Protein 6VZ6 (pdb70)

Solvent-accessible surface area: 5156 Å² total; per-residue (Å²): 103,174,117,128,15,52,84,152,90,2,47,123,56,46,14,56,142,86,54,115,2,29,7,0,16,127,32,75,0,18,15,2,65,104,16,158,102,22,122,9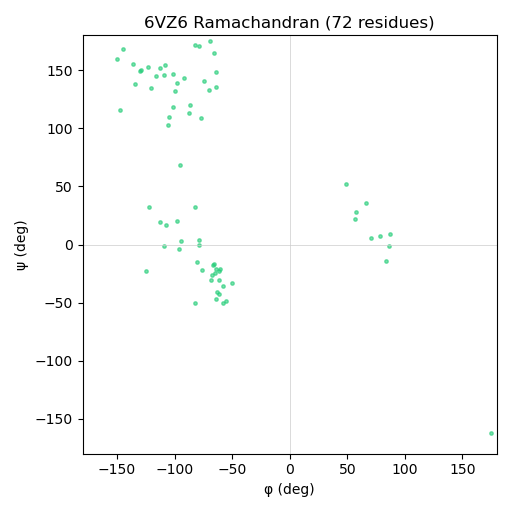2,1,59,24,126,79,146,34,106,3,2,86,62,21,44,70,57,33,153,126,22,135,64,111,55,85,64,14,144,129,48,66,50,37,2,71,27,140

B-factor: mean 26.32, std 13.78, range [8.59, 124.89]

Foldseek 3Di:
DPDEAELVRLQVQFQADPHFFWEAAPFFIWTCSPPPQCHSQQHPNPGIGSYHCHVVVVPDPDDCVVRPPTDGPYTHD

Structure (mmCIF, N/CA/C/O backbone):
data_6VZ6
#
_entry.id   6VZ6
#
_cell.length_a   67.495
_cell.length_b   67.495
_cell.length_c   48.132
_cell.angle_alpha   90.000
_cell.angle_beta   90.000
_cell.angle_gamma   90.000
#
_symmetry.space_group_name_H-M   'P 41 2 2'
#
loop_
_entity.id
_entity.type
_entity.pdbx_description
1 polymer 'Cytochrome b5-domain protein'
2 non-polymer 'PROTOPORP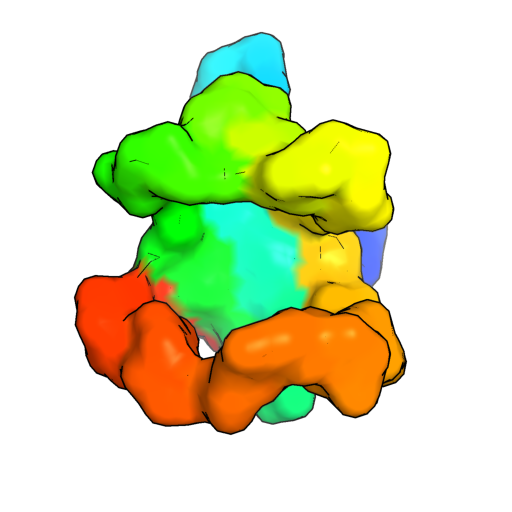HYRIN IX CONTAINING FE'
3 water water
#
loop_
_atom_site.group_PDB
_atom_site.id
_atom_site.type_symbol
_atom_site.label_atom_id
_atom_site.label_alt_id
_atom_site.label_comp_id
_atom_site.label_asym_id
_atom_site.label_entity_id
_atom_site.label_seq_id
_atom_site.pdbx_PDB_ins_code
_atom_site.Cartn_x
_atom_site.Cartn_y
_atom_site.Cartn_z
_atom_site.occupancy
_atom_site.B_iso_or_equiv
_atom_site.auth_seq_id
_atom_site.auth_comp_id
_atom_site.auth_asym_id
_atom_site.auth_atom_id
_atom_site.pdbx_PDB_model_num
ATOM 1 N N . ALA A 1 1 ? 22.73788 5.90632 7.57578 1.000 61.54089 0 ALA A N 1
ATOM 2 C CA . ALA A 1 1 ? 24.18315 5.69276 7.77825 1.000 21.54332 0 ALA A CA 1
ATOM 3 C C . ALA A 1 1 ? 24.97343 6.82391 7.08645 1.000 39.41443 0 ALA A C 1
ATOM 4 O O . ALA A 1 1 ? 26.06846 6.59389 6.56469 1.000 61.65243 0 ALA A O 1
ATOM 13 N N . MET A 1 2 ? 24.42055 8.04875 7.11884 1.000 40.48692 1 MET A N 1
ATOM 14 C CA . MET A 1 2 ? 24.91442 9.10688 6.25337 1.000 30.67489 1 MET A CA 1
ATOM 15 C C . MET A 1 2 ? 26.15027 9.76443 6.84734 1.000 25.70389 1 MET A C 1
ATOM 16 O O . MET A 1 2 ? 27.14997 9.89897 6.14394 1.000 38.61463 1 MET A O 1
ATOM 30 N N . GLU A 1 3 ? 26.12560 10.18073 8.13139 1.000 23.69683 2 GLU A N 1
ATOM 31 C CA . GLU A 1 3 ? 27.13984 11.16152 8.54029 1.000 32.04710 2 GLU A CA 1
ATOM 32 C C . GLU A 1 3 ? 28.18554 10.66618 9.53637 1.000 25.67417 2 GLU A C 1
ATOM 33 O O . GLU A 1 3 ? 27.97263 9.71821 10.27639 1.000 23.34370 2 GLU A O 1
ATOM 45 N N . GLU A 1 4 ? 29.36237 11.28236 9.47105 1.000 22.40651 3 GLU A N 1
ATOM 46 C CA . GLU A 1 4 ? 30.48480 11.00870 10.36028 1.000 22.29648 3 GLU A CA 1
ATOM 47 C C . GLU A 1 4 ? 30.58572 12.05242 11.46864 1.000 20.38666 3 GLU A C 1
ATOM 48 O O . GLU A 1 4 ? 30.49135 13.24746 11.20832 1.000 20.17875 3 GLU A O 1
ATOM 60 N N . PHE A 1 5 ? 30.74751 11.58135 12.70827 1.000 15.68760 4 PHE A N 1
ATOM 61 C CA . PHE A 1 5 ? 30.70991 12.40588 13.91032 1.000 15.12763 4 PHE A CA 1
ATOM 62 C C . PHE A 1 5 ? 32.04857 12.26409 14.62165 1.000 21.07337 4 PHE A C 1
ATOM 63 O O . PHE A 1 5 ? 32.54534 11.14107 14.77781 1.000 15.88256 4 PHE A O 1
ATOM 80 N N . THR A 1 6 ? 32.62587 13.37881 15.06452 1.000 16.67337 5 THR A N 1
ATOM 81 C CA . THR A 1 6 ? 33.67393 13.28629 16.06675 1.000 14.76216 5 THR A CA 1
ATOM 82 C C . THR A 1 6 ? 33.04690 13.15522 17.45536 1.000 15.88430 5 THR A C 1
ATOM 83 O O . THR A 1 6 ? 31.82777 13.31847 17.63542 1.000 15.87299 5 THR A O 1
ATOM 94 N N . THR A 1 7 ? 33.89795 12.88496 18.45415 1.000 14.10690 6 THR A N 1
ATOM 95 C CA . THR A 1 7 ? 33.45903 12.83133 19.85186 1.000 15.28604 6 THR A CA 1
ATOM 96 C C . THR A 1 7 ? 32.76402 14.12680 20.26689 1.000 21.30436 6 THR A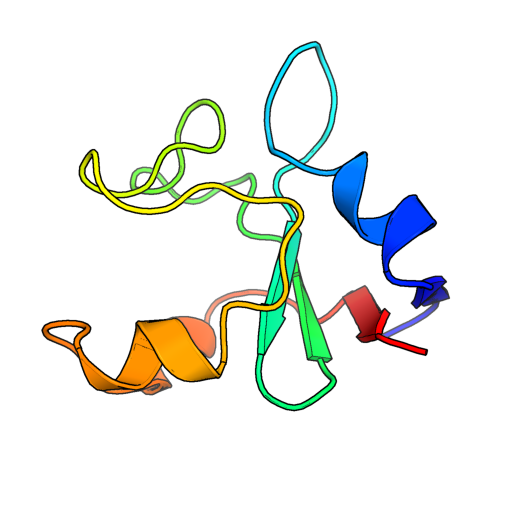 C 1
ATOM 97 O O . THR A 1 7 ? 31.65191 14.10510 20.82513 1.000 15.12238 6 THR A O 1
ATOM 108 N N . GLU A 1 8 ? 33.39440 15.26795 19.96712 1.000 18.77499 7 GLU A N 1
ATOM 109 C CA . GLU A 1 8 ? 32.82715 16.56568 20.32022 1.000 23.97953 7 GLU A CA 1
ATOM 110 C C . GLU A 1 8 ? 31.48777 16.79765 19.63157 1.000 19.46968 7 GLU A C 1
ATOM 111 O O . GLU A 1 8 ? 30.54226 17.28033 20.25955 1.000 20.25587 7 GLU A O 1
ATOM 123 N N . GLU A 1 9 ? 31.37933 16.44130 18.34804 1.000 18.93079 8 GLU A N 1
ATOM 124 C CA . GLU A 1 9 ? 30.11505 16.60575 17.64292 1.000 13.94624 8 GLU A CA 1
ATOM 125 C C . GLU A 1 9 ? 29.03116 15.73500 18.25242 1.000 17.87055 8 GLU A C 1
ATOM 126 O O . GLU A 1 9 ? 27.88529 16.17314 18.46198 1.000 15.41789 8 GLU A O 1
ATOM 138 N N . LEU A 1 10 ? 29.35602 14.46850 18.49976 1.000 16.50659 9 LEU A N 1
ATOM 139 C CA . LEU A 1 10 ? 28.36052 13.54458 19.03536 1.000 13.46021 9 LEU A CA 1
ATOM 140 C C . LEU A 1 10 ? 27.80150 14.05849 20.35539 1.000 16.29644 9 LEU A C 1
ATOM 141 O O . LEU A 1 10 ? 26.61114 13.86796 20.65403 1.000 15.27989 9 LEU A O 1
ATOM 157 N N . ALA A 1 11 ? 28.65684 14.70769 21.15833 1.000 18.94306 10 ALA A N 1
ATOM 158 C CA . ALA A 1 11 ? 28.24431 15.15711 22.47172 1.000 14.41549 10 ALA A CA 1
ATOM 159 C C . ALA A 1 11 ? 27.08575 16.14024 22.41579 1.000 14.88084 10 ALA A C 1
ATOM 160 O O . ALA A 1 11 ? 26.35660 16.27155 23.40128 1.000 15.19091 10 ALA A O 1
ATOM 167 N N . LYS A 1 12 ? 26.85370 16.79805 21.28375 1.000 19.35094 11 LYS A N 1
ATOM 168 C CA . LYS A 1 12 ? 25.70097 17.68857 21.18865 1.000 18.58533 11 LYS A CA 1
ATOM 169 C C . LYS A 1 12 ? 24.37905 16.92945 21.21722 1.000 22.80438 11 LYS A C 1
ATOM 170 O O . LYS A 1 12 ? 23.36398 17.45625 21.69072 1.000 21.08101 11 LYS A O 1
ATOM 189 N N . TYR A 1 13 ? 24.35899 15.70124 20.71301 1.000 18.00070 12 TYR A N 1
ATOM 190 C CA . TYR A 1 13 ? 23.09710 14.99574 20.48510 1.000 17.94725 12 TYR A CA 1
ATOM 191 C C . TYR A 1 13 ? 22.78911 14.10952 21.68878 1.000 19.11863 12 TYR A C 1
ATOM 192 O O . TYR A 1 13 ? 22.79369 12.89259 21.63023 1.000 17.27705 12 TYR A O 1
ATOM 210 N N . ASN A 1 14 ? 22.49376 14.78598 22.80367 1.000 19.38564 13 ASN A N 1
ATOM 211 C CA . ASN A 1 14 ? 22.29552 14.13028 24.08640 1.000 20.03225 13 ASN A CA 1
ATOM 212 C C . ASN A 1 14 ? 20.83345 14.11012 24.50052 1.000 16.27480 13 ASN A C 1
ATOM 213 O O . ASN A 1 14 ? 20.51444 13.87894 25.65923 1.000 21.47684 13 ASN A O 1
ATOM 224 N N . GLY A 1 15 ? 19.92462 14.34335 23.57488 1.000 18.74524 14 GLY A N 1
ATOM 225 C CA . GLY A 1 15 ? 18.52994 14.18812 23.91527 1.000 16.31787 14 GLY A CA 1
ATOM 226 C C . GLY A 1 15 ? 17.91908 15.32097 24.69997 1.000 18.36848 14 GLY A C 1
ATOM 227 O O . GLY A 1 15 ? 16.76637 15.19958 25.12388 1.000 23.10565 14 GLY A O 1
ATOM 231 N N . LYS A 1 16 ? 18.63772 16.42000 24.88848 1.000 22.04478 15 LYS A N 1
ATOM 232 C CA . LYS A 1 16 ? 18.14120 17.52695 25.69017 1.000 29.52865 15 LYS A CA 1
ATOM 233 C C . LYS A 1 16 ? 18.11879 18.82501 24.89313 1.000 24.67314 15 LYS A C 1
ATOM 234 O O . LYS A 1 16 ? 18.92394 19.02744 23.96813 1.000 26.61810 15 LYS A O 1
ATOM 253 N N . ASP A 1 17 ? 17.21445 19.72034 25.28103 1.000 36.79244 16 ASP A N 1
ATOM 254 C CA . ASP A 1 17 ? 17.24761 21.10470 24.81001 1.000 32.04967 16 ASP A CA 1
ATOM 255 C C . ASP A 1 17 ? 16.96503 21.19783 23.30383 1.000 25.65955 16 ASP A C 1
ATOM 256 O O . ASP A 1 17 ? 17.51741 22.04632 22.60167 1.000 23.03606 16 ASP A O 1
ATOM 265 N N . GLY A 1 18 ? 16.09520 20.34899 22.80203 1.000 18.85332 17 GLY A N 1
ATOM 266 C CA . GLY A 1 18 ? 15.80765 20.37836 21.37935 1.000 19.38792 17 GLY A CA 1
ATOM 267 C C . GLY A 1 18 ? 16.75710 19.55319 20.51056 1.000 19.69029 17 GLY A C 1
ATOM 268 O O . GLY A 1 18 ? 16.58161 19.53297 19.28787 1.000 14.85092 17 GLY A O 1
ATOM 272 N N . GLU A 1 19 ? 17.76559 18.89703 21.10249 1.000 21.93762 18 GLU A N 1
ATOM 273 C CA . GLU A 1 19 ? 18.62980 17.98116 20.36729 1.000 14.22931 18 GLU A CA 1
ATOM 274 C C . GLU A 1 19 ? 18.10861 16.54983 20.43790 1.000 14.75287 18 GLU A C 1
ATOM 275 O O . GLU A 1 19 ? 17.58074 16.11073 21.45655 1.000 15.38782 18 GLU A O 1
ATOM 287 N N . LYS A 1 20 ? 18.26431 15.81849 19.34551 1.000 18.83553 19 LYS A N 1
ATOM 288 C CA . LYS A 1 20 ? 17.93996 14.39328 19.32796 1.000 19.29723 19 LYS A CA 1
ATOM 289 C C . LYS A 1 20 ? 18.88056 13.61788 20.24731 1.000 13.38302 19 LYS A C 1
ATOM 290 O O . LYS A 1 20 ? 19.92036 14.12197 20.67421 1.000 13.75339 19 LYS A O 1
ATOM 309 N N . CYS A 1 21 ? 18.49741 12.38841 20.55448 1.000 15.84341 20 CYS A N 1
ATOM 310 C CA . CYS A 1 21 ? 19.27960 11.53355 21.44534 1.000 17.01612 20 CYS A CA 1
ATOM 311 C C . CYS A 1 21 ? 19.99120 10.45859 20.62545 1.000 16.88067 20 CYS A C 1
ATOM 312 O O . CYS A 1 21 ? 19.36538 9.49547 20.15861 1.000 13.08473 20 CYS A O 1
ATOM 320 N N . TYR A 1 22 ? 21.29561 10.68173 20.41078 1.000 13.11139 21 TYR A N 1
ATOM 321 C CA . TYR A 1 22 ? 22.19249 9.75165 19.72950 1.000 10.85737 21 TYR A CA 1
ATOM 322 C C . T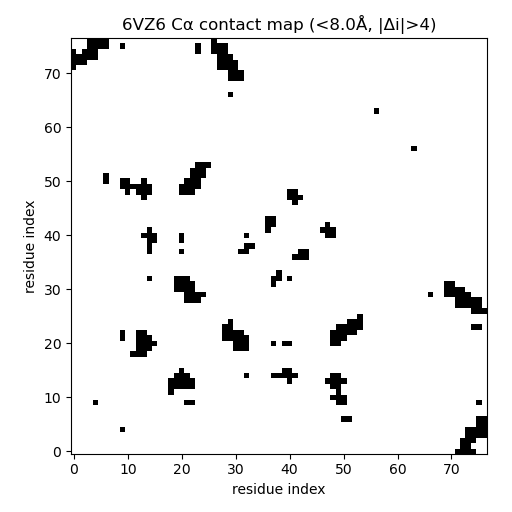YR A 1 22 ? 23.14505 9.14075 20.74257 1.000 16.05247 21 TYR A C 1
ATOM 323 O O . TYR A 1 22 ? 23.40922 9.74649 21.78475 1.000 14.97851 21 TYR A O 1
ATOM 341 N N . PHE A 1 23 ? 23.64414 7.93995 20.44353 1.000 12.58372 22 PHE A N 1
ATOM 342 C CA . PHE A 1 23 ? 24.82183 7.42573 21.14239 1.000 10.73213 22 PHE A CA 1
ATOM 343 C C . PHE A 1 23 ? 25.65837 6.60446 20.16608 1.000 11.45419 22 PHE A C 1
ATOM 344 O O . PHE A 1 23 ? 25.23661 6.30198 19.05858 1.000 13.82530 22 PHE A O 1
ATOM 361 N N . ALA A 1 24 ? 26.87429 6.27660 20.56380 1.000 15.04903 23 ALA A N 1
ATOM 362 C CA . ALA A 1 24 ? 27.71349 5.41105 19.75105 1.000 11.15616 23 ALA A CA 1
ATOM 363 C C . ALA A 1 24 ? 27.85996 4.05244 20.41857 1.000 13.89416 23 ALA A C 1
ATOM 364 O O . ALA A 1 24 ? 27.82930 3.91984 21.64300 1.000 13.84646 23 ALA A O 1
ATOM 371 N N . TYR A 1 25 ? 27.95151 3.03636 19.57758 1.000 13.92347 24 TYR A N 1
ATOM 372 C CA . TYR A 1 25 ? 28.18553 1.66921 20.01130 1.000 15.68974 24 TYR A CA 1
ATOM 373 C C . TYR A 1 25 ? 29.00323 0.97974 18.93055 1.000 15.14194 24 TYR A C 1
ATOM 374 O O . TYR A 1 25 ? 28.53558 0.85935 17.79160 1.000 13.08418 24 TYR A O 1
ATOM 392 N N . LYS A 1 26 ? 30.24068 0.58671 19.27262 1.000 13.48741 25 LYS A N 1
ATOM 393 C CA . LYS A 1 26 ? 31.11290 -0.10699 18.33283 1.000 15.18979 25 LYS A CA 1
ATOM 394 C C . LYS A 1 26 ? 31.15955 0.61277 16.98921 1.000 16.47662 25 LYS A C 1
ATOM 395 O O . LYS A 1 26 ? 30.92488 0.03273 15.92990 1.000 13.32540 25 LYS A O 1
ATOM 414 N N . GLY A 1 27 ? 31.44110 1.91520 17.04957 1.000 15.02330 26 GLY A N 1
ATOM 415 C CA . GLY A 1 27 ? 31.62577 2.72125 15.87167 1.000 16.65544 26 GLY A CA 1
ATOM 416 C C . GLY A 1 27 ? 30.37960 3.25334 15.23215 1.000 18.11819 26 GLY A C 1
ATOM 417 O O . GLY A 1 27 ? 30.48322 4.15904 14.38366 1.000 16.88380 26 GLY A O 1
ATOM 421 N N . LYS A 1 28 ? 29.20456 2.73283 15.58988 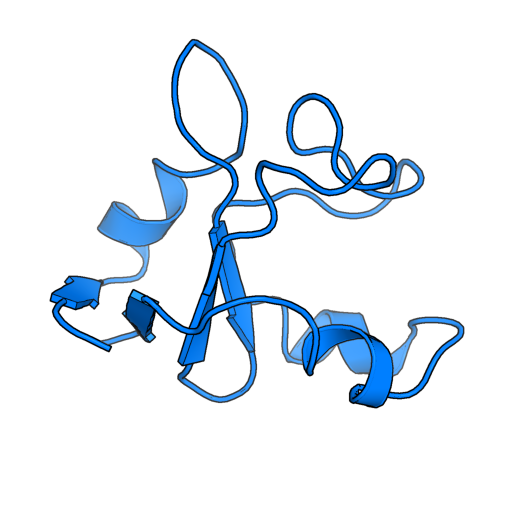1.000 13.68852 27 LYS A N 1
ATOM 422 C CA . LYS A 1 28 ? 27.93866 3.12806 14.97059 1.000 15.52721 27 LYS A CA 1
ATOM 423 C C . LYS A 1 28 ? 27.23724 4.16717 15.83854 1.000 14.40658 27 LYS A C 1
ATOM 424 O O . LYS A 1 28 ? 27.20484 4.03458 17.06611 1.000 13.51150 27 LYS A O 1
ATOM 443 N N . VAL A 1 29 ? 26.65254 5.18365 15.20508 1.000 13.62314 28 VAL A N 1
ATOM 444 C CA . VAL A 1 29 ? 25.85549 6.18488 15.91183 1.000 14.34755 28 VAL A CA 1
ATOM 445 C C . VAL A 1 29 ? 24.38210 5.84437 15.70247 1.000 15.86108 28 VAL A C 1
ATOM 446 O O . VAL A 1 29 ? 23.90490 5.76811 14.56728 1.000 16.69142 28 VAL A O 1
ATOM 459 N N . TYR A 1 30 ? 23.68971 5.56444 16.79774 1.000 14.37127 29 TYR A N 1
ATOM 460 C CA . TYR A 1 30 ? 22.29012 5.18359 16.79406 1.000 14.77292 29 TYR A CA 1
ATOM 461 C C . TYR A 1 30 ? 21.43944 6.37209 17.19196 1.000 16.10200 29 TYR A C 1
ATOM 462 O O . TYR A 1 30 ? 21.83400 7.17234 18.05661 1.000 13.46871 29 TYR A O 1
ATOM 480 N N . ASP A 1 31 ? 20.23606 6.43928 16.61073 1.000 19.80269 30 ASP A N 1
ATOM 481 C CA . ASP A 1 31 ? 19.23836 7.45284 16.98494 1.000 13.32241 30 ASP A CA 1
ATOM 482 C C . ASP A 1 31 ? 18.15146 6.78616 17.81933 1.000 15.95923 30 ASP A C 1
ATOM 483 O O . ASP A 1 31 ? 17.37364 5.98817 17.28373 1.000 14.62420 30 ASP A O 1
ATOM 492 N N . VAL A 1 32 ? 18.10267 7.08599 19.12408 1.000 14.69767 31 VAL A N 1
ATOM 493 C CA . VAL A 1 32 ? 17.08510 6.49522 19.99290 1.000 15.30690 31 VAL A CA 1
ATOM 494 C C . VAL A 1 32 ? 16.09648 7.55046 20.48296 1.000 16.95333 31 VAL A C 1
ATOM 495 O O . VAL A 1 32 ? 15.40507 7.32825 21.45402 1.000 15.36021 31 VAL A O 1
ATOM 508 N N . THR A 1 33 ? 16.01334 8.69131 19.79900 1.000 15.38973 32 THR A N 1
ATOM 509 C CA . THR A 1 33 ? 15.16928 9.80239 20.26250 1.000 18.48108 32 THR A CA 1
ATOM 510 C C . THR A 1 33 ? 13.75008 9.33653 20.58614 1.000 19.78737 32 THR A C 1
ATOM 511 O O . THR A 1 33 ? 13.12066 9.85365 21.52194 1.000 19.56303 32 THR A O 1
ATOM 522 N N . GLU A 1 34 ? 13.27135 8.33874 19.83171 1.000 18.54370 33 GLU A N 1
ATOM 523 C CA . GLU A 1 34 ? 11.91878 7.81280 19.89747 1.000 28.28493 33 GLU A CA 1
ATOM 524 C C . GLU A 1 34 ? 11.70129 6.82963 21.02711 1.000 29.77013 33 GLU A C 1
ATOM 525 O O . GLU A 1 34 ? 10.55902 6.52890 21.35430 1.000 30.74883 33 GLU A O 1
ATOM 537 N N . SER A 1 35 ? 12.75307 6.30191 21.63272 1.000 25.83760 34 SER A N 1
ATOM 538 C CA . SER A 1 35 ? 12.57916 5.26959 22.63232 1.000 20.07618 34 SER A CA 1
ATOM 539 C C . SER A 1 35 ? 11.95828 5.84973 23.90095 1.000 20.93683 34 SER A C 1
ATOM 540 O O . SER A 1 35 ? 12.40664 6.87887 24.43374 1.000 19.97003 34 SER A O 1
ATOM 548 N N . MET A 1 36 ? 10.94607 5.16058 24.40943 1.000 22.73805 35 MET A N 1
ATOM 549 C CA . MET A 1 36 ? 10.36899 5.53583 25.69093 1.000 29.43059 35 MET A CA 1
ATOM 550 C C . MET A 1 36 ? 11.34525 5.35295 26.84165 1.000 28.50729 35 MET A C 1
ATOM 551 O O . MET A 1 36 ? 11.09858 5.89345 27.91720 1.000 25.59348 35 MET A O 1
ATOM 565 N N . LEU A 1 37 ? 12.43376 4.59480 26.65729 1.000 20.10977 36 LEU A N 1
ATOM 566 C CA . LEU A 1 37 ? 13.44470 4.43906 27.69907 1.000 14.99016 36 LEU A CA 1
ATOM 567 C C . LEU A 1 37 ? 14.60886 5.40432 27.57269 1.000 19.34300 36 LEU A C 1
ATOM 568 O O . LEU A 1 37 ? 15.54612 5.34198 28.38805 1.000 18.09268 36 LEU A O 1
ATOM 584 N N . TRP A 1 38 ? 14.57200 6.31024 26.60496 1.000 15.11019 37 TRP A N 1
ATOM 585 C CA . TRP A 1 38 ? 15.59959 7.32984 26.44576 1.000 15.97477 37 TRP A CA 1
ATOM 586 C C . TRP A 1 38 ? 14.99627 8.72719 26.50538 1.000 22.01033 37 TRP A C 1
ATOM 587 O O . TRP A 1 38 ? 15.52213 9.66004 25.90205 1.000 22.84346 37 TRP A O 1
ATOM 608 N N . GLU A 1 39 ? 13.93300 8.89576 27.28366 1.000 22.09503 38 GLU A N 1
ATOM 609 C CA . GLU A 1 39 ? 13.25704 10.17872 27.35310 1.000 27.15870 38 GLU A CA 1
ATOM 610 C C . GLU A 1 39 ? 14.19209 11.21596 27.94363 1.000 18.49460 38 GLU A C 1
ATOM 611 O O . GLU A 1 39 ? 14.89189 10.96299 28.93498 1.000 24.08303 38 GLU A O 1
ATOM 623 N N . ASP A 1 40 ? 14.21278 12.38459 27.31650 1.000 23.45885 39 ASP A N 1
ATOM 624 C CA . ASP A 1 40 ? 15.08337 13.48398 27.70864 1.000 25.82696 39 ASP A CA 1
ATOM 625 C C . ASP A 1 40 ? 16.54590 13.07231 27.71503 1.000 26.73675 39 ASP A C 1
ATOM 626 O O . ASP A 1 40 ? 17.37613 13.72503 28.36290 1.000 24.87622 39 ASP A O 1
ATOM 635 N N . GLY A 1 41 ? 16.88481 12.01003 26.98104 1.000 23.67216 40 GLY A N 1
ATOM 636 C CA . GLY A 1 41 ? 18.26984 11.59324 26.85451 1.000 24.35816 40 GLY A CA 1
ATOM 637 C C . GLY A 1 41 ? 18.82415 10.92074 28.09483 1.000 24.29149 40 GLY A C 1
ATOM 638 O O . GLY A 1 41 ? 20.04551 10.86223 28.26142 1.000 21.64460 40 GLY A O 1
ATOM 642 N N A ASP A 1 42 ? 17.96019 10.41551 28.97032 0.553 20.68383 41 ASP A N 1
ATOM 643 N N B ASP A 1 42 ? 17.95307 10.45784 28.99110 0.447 20.75098 41 ASP A N 1
ATOM 644 C CA A ASP A 1 42 ? 18.36724 9.78752 30.22309 0.553 21.17692 41 ASP A CA 1
ATOM 645 C CA B ASP A 1 42 ? 18.34267 9.76625 30.21442 0.447 21.16245 41 ASP A CA 1
ATOM 646 C C A ASP A 1 42 ? 17.84121 8.35681 30.21012 0.553 22.89077 41 ASP A C 1
ATOM 647 C C B ASP A 1 42 ? 17.84719 8.33302 30.12836 0.447 22.90962 41 ASP A C 1
ATOM 648 O O A ASP A 1 42 ? 16.63425 8.14217 30.08064 0.553 24.41678 41 ASP A O 1
ATOM 649 O O B ASP A 1 42 ? 16.66656 8.09706 29.86302 0.447 24.48966 41 ASP A O 1
ATOM 666 N N . HIS A 1 43 ? 18.74235 7.38152 30.35051 1.000 20.09693 42 HIS A N 1
ATOM 667 C CA . HIS A 1 43 ? 18.39914 5.96747 30.28942 1.000 17.85748 42 HIS A CA 1
ATOM 668 C C . HIS A 1 43 ? 18.55457 5.36189 31.68037 1.000 19.35927 42 HIS A C 1
ATOM 669 O O . HIS A 1 43 ? 19.68014 5.16300 32.15521 1.000 14.93262 42 HIS A O 1
ATOM 684 N N . GLN A 1 44 ? 17.42508 5.08184 32.32521 1.000 18.05748 43 GLN A N 1
ATOM 685 C CA . GLN A 1 44 ? 17.39363 4.35599 33.59459 1.000 21.85881 43 GLN A CA 1
ATOM 686 C C . GLN A 1 44 ? 18.21067 5.02930 34.69182 1.000 20.22679 43 GLN A C 1
ATOM 687 O O . GLN A 1 44 ? 18.73919 4.35051 35.57653 1.000 22.76115 43 GLN A O 1
ATOM 701 N N . GLY A 1 45 ? 18.35543 6.34571 34.63074 1.000 20.81887 44 GLY A N 1
ATOM 702 C CA . GLY A 1 45 ? 19.07158 7.08502 35.65283 1.000 21.17070 44 GLY A CA 1
ATOM 703 C C . GLY A 1 45 ? 20.55652 6.86503 35.66254 1.000 20.11466 44 GLY A C 1
ATOM 704 O O . GLY A 1 45 ? 21.23380 7.35819 36.56490 1.000 22.72835 44 GLY A O 1
ATOM 708 N N . MET A 1 46 ? 21.08972 6.12446 34.69051 1.000 21.48632 45 MET A N 1
ATOM 709 C CA . MET A 1 46 ? 22.49109 5.75515 34.69482 1.000 18.43470 45 MET A CA 1
ATOM 710 C C . MET A 1 46 ? 23.23930 6.13321 33.44299 1.000 24.66789 45 MET A C 1
ATOM 711 O O . MET A 1 46 ? 24.46068 6.24975 33.51109 1.000 21.08593 45 MET A O 1
ATOM 725 N N . HIS A 1 47 ? 22.56615 6.31764 32.30288 1.000 21.86550 46 HIS A N 1
ATOM 726 C CA . HIS A 1 47 ? 23.23885 6.60573 31.05182 1.000 21.51094 46 HIS A CA 1
ATOM 727 C C . HIS A 1 47 ? 22.62719 7.80627 30.36788 1.000 21.05492 46 HIS A C 1
ATOM 728 O O . HIS A 1 47 ? 21.42881 8.07619 30.48193 1.000 19.03054 46 HIS A O 1
ATOM 742 N N . GLU A 1 48 ? 23.47392 8.51724 29.63511 1.000 18.84388 47 GLU A N 1
ATOM 743 C CA . GLU A 1 48 ? 23.01797 9.67158 28.88662 1.000 30.19542 47 GLU A CA 1
ATOM 744 C C . GLU A 1 48 ? 23.46839 9.58484 27.43404 1.000 17.95854 47 GLU A C 1
ATOM 745 O O . GLU A 1 48 ? 24.51503 9.01588 27.10796 1.000 17.28565 47 GLU A O 1
ATOM 757 N N . GLY A 1 49 ? 22.66776 10.17817 26.55188 1.000 21.12746 48 GLY A N 1
ATOM 758 C CA . GLY A 1 49 ? 22.99963 10.23986 25.15532 1.000 16.41612 48 GLY A CA 1
ATOM 759 C C . GLY A 1 49 ? 24.17518 11.16179 24.94876 1.000 20.11489 48 GLY A C 1
ATOM 760 O O . GLY A 1 49 ? 24.66021 11.82612 25.86346 1.000 16.61290 48 GLY A O 1
ATOM 764 N N . GLY A 1 50 ? 24.63438 11.20866 23.69335 1.000 15.40542 49 GLY A N 1
ATOM 765 C CA . GLY A 1 50 ? 25.74286 12.05422 23.28946 1.000 19.01200 49 GLY A CA 1
ATOM 766 C C . GLY A 1 50 ? 27.12961 11.45993 23.45689 1.000 19.50277 49 GLY A C 1
ATOM 767 O O . GLY A 1 50 ? 28.12391 12.17124 23.24010 1.000 12.74849 49 GL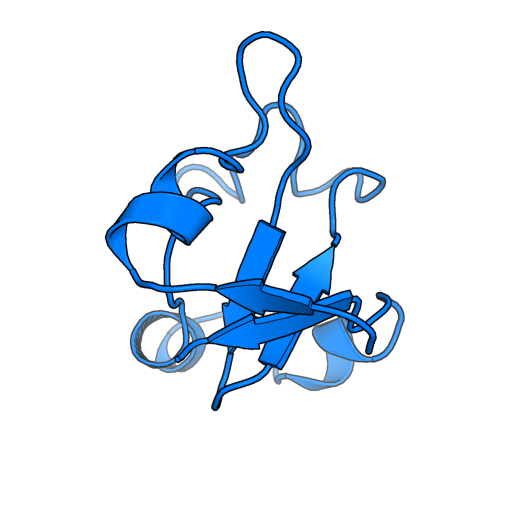Y A O 1
ATOM 771 N N . ILE A 1 51 ? 27.22403 10.16891 23.77876 1.000 14.98075 50 ILE A N 1
ATOM 772 C CA . ILE A 1 51 ? 28.45288 9.52235 24.23290 1.000 19.71223 50 ILE A CA 1
ATOM 773 C C . ILE A 1 51 ? 28.59794 8.17881 23.52654 1.000 15.93543 50 ILE A C 1
ATOM 774 O O . ILE A 1 51 ? 27.60194 7.53253 23.17190 1.000 14.86401 50 ILE A O 1
ATOM 790 N N . ASP A 1 52 ? 29.84815 7.71839 23.42404 1.000 13.94976 51 ASP A N 1
ATOM 791 C CA . ASP A 1 52 ? 30.14463 6.35608 23.01171 1.000 13.03483 51 ASP A CA 1
ATOM 792 C C . ASP A 1 52 ? 29.89023 5.44230 24.19953 1.000 16.28931 51 ASP A C 1
ATOM 793 O O . ASP A 1 52 ? 30.63750 5.46539 25.19099 1.000 14.82035 51 ASP A O 1
ATOM 802 N N . LEU A 1 53 ? 28.82038 4.65200 24.12454 1.000 12.17348 52 LEU A N 1
ATOM 803 C CA . LEU A 1 53 ? 28.40482 3.82240 25.24891 1.000 12.24978 52 LEU A CA 1
ATOM 804 C C . LEU A 1 53 ? 28.89434 2.36841 25.12150 1.000 15.46447 52 LEU A C 1
ATOM 805 O O . LEU A 1 53 ? 28.35630 1.46330 25.79007 1.000 12.65211 52 LEU A O 1
ATOM 821 N N . THR A 1 54 ? 29.92878 2.13267 24.30584 1.000 13.20675 53 THR A N 1
ATOM 822 C CA . THR A 1 54 ? 30.40008 0.76207 24.10228 1.000 17.85236 53 THR A CA 1
ATOM 823 C C . THR A 1 54 ? 30.80371 0.12038 25.43163 1.000 17.13541 53 THR A C 1
ATOM 824 O O . THR A 1 54 ? 30.35421 -0.97547 25.77504 1.000 14.37447 53 THR A O 1
ATOM 835 N N . ALA A 1 55 ? 31.62975 0.80173 26.21158 1.000 13.59587 54 ALA A N 1
ATOM 836 C CA . ALA A 1 55 ? 32.07530 0.23069 27.48306 1.000 17.96936 54 ALA A CA 1
ATOM 837 C C . ALA A 1 55 ? 30.88993 0.02324 28.42441 1.000 19.36514 54 ALA A C 1
ATOM 838 O O . ALA A 1 55 ? 30.77325 -1.00457 29.08736 1.000 14.14310 54 ALA A O 1
ATOM 845 N N . ASP A 1 56 ? 29.96990 0.97653 28.45917 1.000 14.58990 55 ASP A N 1
ATOM 846 C CA . ASP A 1 56 ? 28.88374 0.90812 29.42561 1.000 17.08114 55 ASP A CA 1
ATOM 847 C C . ASP A 1 56 ? 27.94516 -0.23756 29.12429 1.000 18.62822 55 ASP A C 1
ATOM 848 O O . ASP A 1 56 ? 27.32666 -0.78016 30.04300 1.000 20.87263 55 ASP A O 1
ATOM 857 N N . HIS A 1 57 ? 27.86009 -0.64944 27.86356 1.000 15.27429 56 HIS A N 1
ATOM 858 C CA . HIS A 1 57 ? 26.95903 -1.73756 27.53592 1.000 21.13991 56 HIS A CA 1
ATOM 859 C C . HIS A 1 57 ? 27.36827 -3.03598 28.21797 1.000 25.83122 56 HIS A C 1
ATOM 860 O O . HIS A 1 57 ? 26.53423 -3.94731 28.39075 1.000 20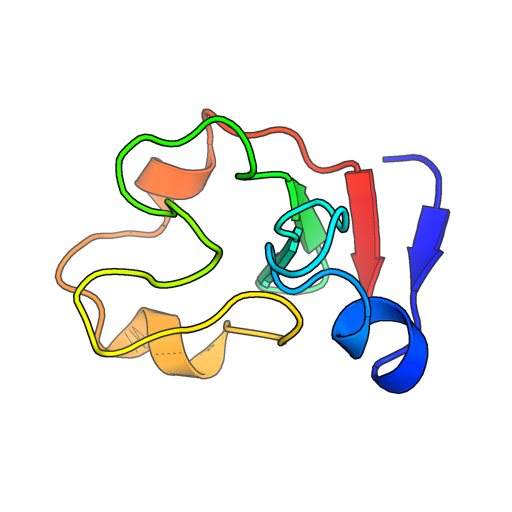.37376 56 HIS A O 1
ATOM 874 N N . GLU A 1 58 ? 28.63014 -3.14159 28.62156 1.000 19.99055 57 GLU A N 1
ATOM 875 C CA . GLU A 1 58 ? 29.08243 -4.37965 29.24948 1.000 26.88191 57 GLU A CA 1
ATOM 876 C C . GLU A 1 58 ? 28.29973 -4.63912 30.51969 1.000 23.74275 57 GLU A C 1
ATOM 877 O O . GLU A 1 58 ? 28.05300 -5.79034 30.86532 1.000 26.14557 57 GLU A O 1
ATOM 889 N N . ASP A 1 59 ? 27.85737 -3.58392 31.19844 1.000 17.76724 58 ASP A N 1
ATOM 890 C CA . ASP A 1 59 ? 27.12055 -3.75892 32.44915 1.000 23.24213 58 ASP A CA 1
ATOM 891 C C . ASP A 1 59 ? 25.61875 -3.73307 32.26433 1.000 21.88113 58 ASP A C 1
ATOM 892 O O . ASP A 1 59 ? 24.88637 -3.89640 33.23374 1.000 22.15304 58 ASP A O 1
ATOM 901 N N . ALA A 1 60 ? 25.13575 -3.48184 31.05859 1.000 17.87135 59 ALA A N 1
ATOM 902 C CA . ALA A 1 60 ? 23.69850 -3.37789 30.85752 1.000 18.66694 59 ALA A CA 1
ATOM 903 C C . ALA A 1 60 ? 23.04103 -4.71661 31.15979 1.000 17.81881 59 ALA A C 1
ATOM 904 O O . ALA A 1 60 ? 23.64820 -5.77126 30.95117 1.000 16.43080 59 ALA A O 1
ATOM 911 N N . PRO A 1 61 ? 21.80656 -4.70108 31.64499 1.000 14.53808 60 PRO A N 1
ATOM 912 C CA . PRO A 1 61 ? 21.09132 -5.95945 31.87146 1.000 22.03663 60 PRO A CA 1
ATOM 913 C C . PRO A 1 61 ? 20.44849 -6.50818 30.61572 1.000 25.70037 60 PRO A C 1
ATOM 914 O O . PRO A 1 61 ? 19.40599 -7.14522 30.68349 1.000 31.84220 60 PRO A O 1
ATOM 925 N N . HIS A 1 62 ? 21.05562 -6.26997 29.46489 1.000 21.31682 61 HIS A N 1
ATOM 926 C CA . HIS A 1 62 ? 20.56374 -6.78496 28.19997 1.000 18.18278 61 HIS A CA 1
ATOM 927 C C . HIS A 1 62 ? 21.75018 -6.99596 27.28745 1.000 17.52651 61 HIS A C 1
ATOM 928 O O . HIS A 1 62 ? 22.84505 -6.48449 27.54471 1.000 18.80813 61 HIS A O 1
ATOM 942 N N . ASP A 1 63 ? 21.54812 -7.83451 26.27442 1.000 21.00013 62 ASP A N 1
ATOM 943 C CA . ASP A 1 63 ? 22.47033 -7.94747 25.14117 1.000 32.38129 62 ASP A CA 1
ATOM 944 C C . ASP A 1 63 ? 22.23034 -6.77886 24.17632 1.000 17.53715 62 ASP A C 1
ATOM 945 O O . ASP A 1 63 ? 21.25198 -6.03573 24.31200 1.000 15.54964 62 ASP A O 1
ATOM 954 N N . ASP A 1 64 ? 23.12083 -6.62825 23.19285 1.000 14.80975 63 ASP A N 1
ATOM 955 C CA . ASP A 1 64 ? 23.02952 -5.50036 22.27389 1.000 18.49753 63 ASP A CA 1
ATOM 956 C C . ASP A 1 64 ? 21.97134 -5.71801 21.19538 1.000 23.13704 63 ASP A C 1
ATOM 957 O O . ASP A 1 64 ? 21.76938 -4.83062 20.35241 1.000 16.20836 63 ASP A O 1
ATOM 966 N N . ASP A 1 65 ? 21.22377 -6.83065 21.26660 1.000 22.04598 64 ASP A N 1
ATOM 967 C CA . ASP A 1 65 ? 20.09023 -7.03981 20.36527 1.000 22.81202 64 ASP A CA 1
ATOM 968 C C . ASP A 1 65 ? 19.01770 -5.96659 20.53106 1.000 21.70615 64 ASP A C 1
ATOM 969 O O . ASP A 1 65 ? 18.25369 -5.71384 19.59401 1.000 20.54470 64 ASP A O 1
ATOM 978 N N . VAL A 1 66 ? 18.96917 -5.30380 21.68864 1.000 15.82317 65 VAL A N 1
ATOM 979 C CA . VAL A 1 66 ? 18.00343 -4.23217 21.87153 1.000 17.75060 65 VAL A CA 1
ATOM 980 C C . VAL A 1 66 ? 18.29025 -3.03544 20.96533 1.000 18.39758 65 VAL A C 1
ATOM 981 O O . VAL A 1 66 ? 17.40383 -2.18663 20.75642 1.000 17.73975 65 VAL A O 1
ATOM 994 N N . LEU A 1 67 ? 19.50709 -2.93376 20.42320 1.000 18.58590 66 LEU A N 1
ATOM 995 C CA . LEU A 1 67 ? 19.82693 -1.84440 19.50261 1.000 16.60718 66 LEU A CA 1
ATOM 996 C C . LEU A 1 67 ? 19.23601 -2.05225 18.11084 1.000 18.36699 66 LEU A C 1
ATOM 997 O O . LEU A 1 67 ? 19.10955 -1.09223 17.34151 1.000 19.64300 66 LEU A O 1
ATOM 1013 N N . GLU A 1 68 ? 18.91679 -3.28693 17.74541 1.000 16.87990 67 GLU A N 1
ATOM 1014 C CA . GLU A 1 68 ? 18.63269 -3.59055 16.34788 1.000 19.10422 67 GLU A CA 1
ATOM 1015 C C . GLU A 1 68 ? 17.40020 -2.89577 15.83746 1.000 16.88042 67 GLU A C 1
ATOM 1016 O O . GLU A 1 68 ? 17.30842 -2.64524 14.63555 1.000 19.45612 67 GLU A O 1
ATOM 1028 N N . ASP A 1 69 ? 16.48630 -2.53873 16.71547 1.000 17.32473 68 ASP A N 1
ATOM 1029 C CA . ASP A 1 69 ? 15.29079 -1.81345 16.33200 1.000 17.02773 68 ASP A CA 1
ATOM 1030 C C . ASP A 1 69 ? 15.51653 -0.33044 16.10526 1.000 20.93712 68 ASP A C 1
ATOM 1031 O O . ASP A 1 69 ? 14.55202 0.35908 15.81501 1.000 20.86378 68 ASP A O 1
ATOM 1040 N N . PHE A 1 70 ? 16.71968 0.19222 16.27370 1.000 19.19595 69 PHE A N 1
ATOM 1041 C CA . PHE A 1 70 ? 16.94043 1.62664 16.11057 1.000 14.4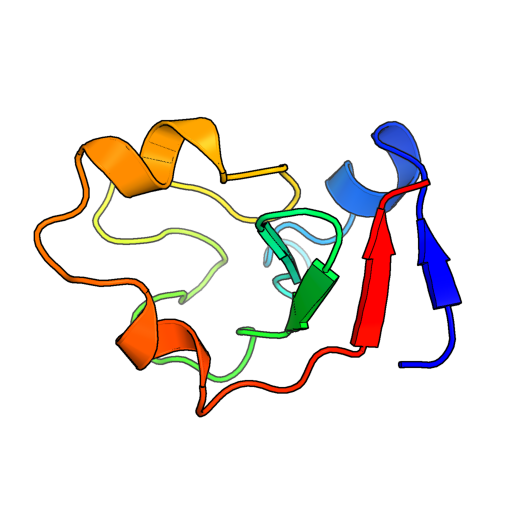1796 69 PHE A CA 1
ATOM 1042 C C . PHE A 1 70 ? 17.88504 1.89328 14.95482 1.000 13.56396 69 PHE A C 1
ATOM 1043 O O . PHE A 1 70 ? 18.78199 1.10625 14.68848 1.000 16.16390 69 PHE A O 1
ATOM 1060 N N . PRO A 1 71 ? 17.66474 2.97680 14.22648 1.000 13.65946 70 PRO A N 1
ATOM 1061 C CA . PRO A 1 71 ? 18.46384 3.23272 13.03031 1.000 14.50235 70 PRO A CA 1
ATOM 1062 C C . PRO A 1 71 ? 19.86993 3.71080 13.36287 1.000 13.90370 70 PRO A C 1
ATOM 1063 O O . PRO A 1 71 ? 20.11123 4.47155 14.31516 1.000 16.17472 70 PRO A O 1
ATOM 1074 N N . VAL A 1 72 ? 20.81488 3.21097 12.56859 1.000 13.99337 71 VAL A N 1
ATOM 1075 C CA . VAL A 1 72 ? 22.17532 3.73314 12.55756 1.000 13.12623 71 VAL A CA 1
ATOM 1076 C C . VAL A 1 72 ? 22.21490 4.89757 11.57081 1.000 18.75136 71 VAL A C 1
ATOM 1077 O O . VAL A 1 72 ? 21.88960 4.73707 10.39247 1.000 16.87729 71 VAL A O 1
ATOM 1090 N N . VAL A 1 73 ? 22.55928 6.08560 12.06692 1.000 16.67504 72 VAL A N 1
ATOM 1091 C CA . VAL A 1 73 ? 22.54309 7.33581 11.29646 1.000 13.47676 72 VAL A CA 1
ATOM 1092 C C . VAL A 1 73 ? 23.94154 7.85244 10.99490 1.000 20.74234 72 VAL A C 1
ATOM 1093 O O . VAL A 1 73 ? 24.09749 8.86182 10.28358 1.000 17.05943 72 VAL A O 1
ATOM 1106 N N . GLY A 1 74 ? 24.96811 7.16038 11.46243 1.000 19.61519 73 GLY A N 1
ATOM 1107 C CA . GLY A 1 74 ? 26.32286 7.55077 11.12649 1.000 21.34393 73 GLY A CA 1
ATOM 1108 C C . GLY A 1 74 ? 27.36400 6.73234 11.85321 1.000 13.77918 73 GLY A C 1
ATOM 1109 O O . GLY A 1 74 ? 27.09445 5.64969 12.38767 1.000 13.03512 73 GLY A O 1
ATOM 1113 N N . THR A 1 75 ? 28.55448 7.29174 11.86981 1.000 16.39052 74 THR A N 1
ATOM 1114 C CA . THR A 1 75 ? 29.75723 6.62016 12.34990 1.000 19.75223 74 THR A CA 1
ATOM 1115 C C . THR A 1 75 ? 30.51499 7.57133 13.24520 1.000 16.91343 74 THR A C 1
ATOM 1116 O O . THR A 1 75 ? 30.63515 8.75678 12.93122 1.000 18.26116 74 THR A O 1
ATOM 1127 N N . LEU A 1 76 ? 31.03585 7.06330 14.34969 1.000 18.00083 75 LEU A N 1
ATOM 1128 C CA . LEU A 1 76 ? 31.82252 7.87691 15.27444 1.000 15.83335 75 LEU A CA 1
ATOM 1129 C C . LEU A 1 76 ? 33.26861 7.83886 14.79335 1.000 21.80211 75 LEU A C 1
ATOM 1130 O O . LEU A 1 76 ? 33.91897 6.78688 14.86927 1.000 21.76374 75 LEU A O 1
ATOM 1146 N N . LYS A 1 77 ? 33.74883 9.00746 14.34955 1.000 33.11624 76 LYS A N 1
ATOM 1147 C CA . LYS A 1 77 ? 35.00163 9.30859 13.63871 1.000 43.99074 76 LYS A CA 1
ATOM 1148 C C . LYS A 1 77 ? 35.77126 8.11942 13.17117 1.000 38.44077 76 LYS A C 1
ATOM 1149 O O . LYS A 1 77 ? 36.16946 8.08422 12.00371 1.000 61.06799 76 LYS A O 1
#

Organism: Methanococcoides burtonii (strain DSM 6242 / NBRC 107633 / OCM 468 / ACE-M) (NCBI:txid259564)

Nearest PDB structures (foldseek):
  6vz6-assembly1_A  TM=1.013E+00  e=8.976E-18  Methanococcoides burtonii
  6nzx-assembly1_A  TM=9.849E-01  e=8.937E-11  Hadesarchaea archaeon YNP_N21
  1x3x-assembly2_B  TM=6.691E-01  e=9.519E-04  Ascaris suum
  4x8y-assembly1_A-2  TM=7.018E-01  e=1.868E-03  Homo sapiens
  4x8y-assembly2_B-3  TM=6.625E-01  e=1.234E-02  Homo sapiens

Radius of gyration: 11.2 Å; Cα contacts (8 Å, |Δi|>4): 151; chains: 1; bounding box: 25×29×29 Å

InterPro domains:
  IPR001199 Cytochrome b5-like heme/steroid binding domain [PF00173] (5-75)
  IPR001199 Cytochrome b5-like heme/steroid binding domain [SM01117] (4-76)
  IPR036400 Cytochrome b5-like heme/steroid binding domain superfamily [G3DSA:3.10.120.10] (1-76)
  IPR036400 Cytochrome b5-like heme/steroid binding domain superfamily [SSF55856] (3-75)

Secondary structure (DSSP, 8-state):
--EEE-HHHHHH-BS-TT--BEEEETTEEEE-TT-TTSGGGEETTTEESSSB-HHHHTTSSS-GGGGTTS-EEEEE-

Sequence (77 aa):
AMEEFTTEELAKYNGKDGEKCYFAYKGKVYDVTESMLWEDGDDHQGMHEGGIDLTADHEDAPHDDDVLEDFPVVGTLK